Protein AF-A0A7K3LZB4-F1 (afdb_monomer)

InterPro domains:
  IPR057446 PH domain-like, bacteria [PF25362] (34-153)

Foldseek 3Di:
DVVVVVVVVVVCVVVVVVVVVVVVVVVLVPPCPQFDAADLDFPDFAWLDDFFKWKWQAKAFPPDQQSGRPPQCRLPIAIWTWTFGLQFIWIPGPPGGIHTAGLVFWDAWDFAQGHNHDGDPDGFKIWTWGDGPNTTMTTIIGTPDSVVCVVVRVRRVVSNVVVVVD

Organism: NCBI:txid2650750

Radius of gyration: 20.33 Å; Cα contacts (8 Å, |Δi|>4): 327; chains: 1; bounding box: 60×35×60 Å

Mean predicted aligned error: 6.23 Å

Nearest PDB structures (foldseek):
  8ym2-assembly1_A  TM=6.901E-01  e=2.838E-04  Mus musculus
  7ovp-assembly1_B  TM=6.391E-01  e=3.848E-02  Pyrococcus horikoshii OT3
  4z2n-assembly1_A  TM=4.649E-01  e=9.388E-03  Homo sapiens
  5umu-assembly1_A  TM=4.232E-01  e=9.388E-03  Homo sapiens
  8fo7-assembly1_C  TM=3.343E-01  e=5.713E-02  Homo sapiens

Structure (mmCIF, N/CA/C/O backbone):
data_AF-A0A7K3LZB4-F1
#
_entry.id   AF-A0A7K3LZB4-F1
#
loop_
_atom_site.group_PDB
_atom_site.id
_atom_site.type_symbol
_atom_site.label_atom_id
_atom_site.label_alt_id
_atom_site.label_comp_id
_atom_site.label_asym_id
_atom_site.label_entity_id
_atom_site.label_seq_id
_atom_site.pdbx_PDB_ins_code
_atom_site.Cartn_x
_atom_site.Cartn_y
_atom_site.Cartn_z
_atom_site.occupancy
_atom_site.B_iso_or_equiv
_atom_site.auth_seq_id
_atom_site.auth_comp_id
_atom_site.auth_asym_id
_atom_site.auth_atom_id
_atom_site.pdbx_PDB_model_num
ATOM 1 N N . MET A 1 1 ? 39.617 -1.507 -40.526 1.00 71.69 1 MET A N 1
ATOM 2 C CA . MET A 1 1 ? 38.557 -2.546 -40.477 1.00 71.69 1 MET A CA 1
ATOM 3 C C . MET A 1 1 ? 38.237 -3.006 -39.055 1.00 71.69 1 MET A C 1
ATOM 5 O O . MET A 1 1 ? 37.082 -2.905 -38.675 1.00 71.69 1 MET A O 1
ATOM 9 N N . ARG A 1 2 ? 39.216 -3.436 -38.238 1.00 87.56 2 ARG A N 1
ATOM 10 C CA . ARG A 1 2 ? 38.975 -3.922 -36.855 1.00 87.56 2 ARG A CA 1
ATOM 11 C C . ARG A 1 2 ? 38.271 -2.903 -35.943 1.00 87.56 2 ARG A C 1
ATOM 13 O O . ARG A 1 2 ? 37.339 -3.263 -35.237 1.00 87.56 2 ARG A O 1
ATOM 20 N N . THR A 1 3 ? 38.675 -1.635 -36.001 1.00 90.75 3 THR A N 1
ATOM 21 C CA . THR A 1 3 ? 38.080 -0.541 -35.212 1.00 90.75 3 THR A CA 1
ATOM 22 C C . THR A 1 3 ? 36.647 -0.223 -35.631 1.00 90.75 3 THR A C 1
ATOM 24 O O . THR A 1 3 ? 35.783 -0.092 -34.777 1.00 90.75 3 THR A O 1
ATOM 27 N N . VAL A 1 4 ? 36.369 -0.175 -36.937 1.00 93.75 4 VAL A N 1
ATOM 28 C CA . VAL A 1 4 ? 35.011 0.037 -37.475 1.00 93.75 4 VAL A CA 1
ATOM 29 C C . VAL A 1 4 ? 34.069 -1.083 -37.028 1.00 93.75 4 VAL A C 1
ATOM 31 O O . VAL A 1 4 ? 32.963 -0.811 -36.576 1.00 93.75 4 VAL A O 1
ATOM 34 N N . LEU A 1 5 ? 34.530 -2.336 -37.080 1.00 94.25 5 LEU A N 1
ATOM 35 C CA . LEU A 1 5 ? 33.758 -3.494 -36.623 1.00 94.25 5 LEU A CA 1
ATOM 36 C C . LEU A 1 5 ? 33.485 -3.435 -35.110 1.00 94.25 5 LEU A C 1
ATOM 38 O O . LEU A 1 5 ? 32.359 -3.667 -34.683 1.00 94.25 5 LEU A O 1
ATOM 42 N N . ALA A 1 6 ? 34.486 -3.053 -34.310 1.00 94.25 6 ALA A N 1
ATOM 43 C CA . ALA A 1 6 ? 34.326 -2.873 -32.867 1.00 94.25 6 ALA A CA 1
ATOM 44 C C . ALA A 1 6 ? 33.331 -1.749 -32.521 1.00 94.25 6 ALA A C 1
ATOM 46 O O . ALA A 1 6 ? 32.482 -1.929 -31.651 1.00 94.25 6 ALA A O 1
ATOM 47 N N . VAL A 1 7 ? 33.388 -0.618 -33.234 1.00 96.19 7 VAL A N 1
ATOM 48 C CA . VAL A 1 7 ? 32.450 0.504 -33.057 1.00 96.19 7 VAL A CA 1
ATOM 49 C C . VAL A 1 7 ? 31.023 0.094 -33.423 1.00 96.19 7 VAL A C 1
ATOM 51 O O . VAL A 1 7 ? 30.096 0.415 -32.684 1.00 96.19 7 VAL A O 1
ATOM 54 N N . LEU A 1 8 ? 30.832 -0.657 -34.512 1.00 96.88 8 LEU A N 1
ATOM 55 C CA . LEU A 1 8 ? 29.510 -1.147 -34.918 1.00 96.88 8 LEU A CA 1
ATOM 56 C C . LEU A 1 8 ? 28.913 -2.123 -33.898 1.00 96.88 8 LEU A C 1
ATOM 58 O O . LEU A 1 8 ? 27.737 -2.006 -33.561 1.00 96.88 8 LEU A O 1
ATOM 62 N N . ILE A 1 9 ? 29.719 -3.048 -33.368 1.00 96.62 9 ILE A N 1
ATOM 63 C CA . ILE A 1 9 ? 29.277 -3.975 -32.317 1.00 96.62 9 ILE A CA 1
ATOM 64 C C . ILE A 1 9 ? 28.886 -3.198 -31.056 1.00 96.62 9 ILE A C 1
ATOM 66 O O . ILE A 1 9 ? 27.819 -3.444 -30.495 1.00 96.62 9 ILE A O 1
ATOM 70 N N . LEU A 1 10 ? 29.702 -2.229 -30.629 1.00 97.06 10 LEU A N 1
ATOM 71 C CA . LEU A 1 10 ? 29.397 -1.406 -29.460 1.00 97.06 10 LEU A CA 1
ATOM 72 C C . LEU A 1 10 ? 28.099 -0.611 -29.652 1.00 97.06 10 LEU A C 1
ATOM 74 O O . LEU A 1 10 ? 27.245 -0.611 -28.767 1.00 97.06 10 LEU A O 1
ATOM 78 N N . ALA A 1 11 ? 27.918 0.018 -30.815 1.00 96.94 11 ALA A N 1
ATOM 79 C CA . ALA A 1 11 ? 26.698 0.750 -31.139 1.00 96.94 11 ALA A CA 1
ATOM 80 C C . ALA A 1 11 ? 25.463 -0.165 -31.098 1.00 96.94 11 ALA A C 1
ATOM 82 O O . ALA A 1 11 ? 24.445 0.206 -30.514 1.00 96.94 11 ALA A O 1
ATOM 83 N N . LEU A 1 12 ? 25.564 -1.383 -31.640 1.00 97.62 12 LEU A N 1
ATOM 84 C CA . LEU A 1 12 ? 24.482 -2.367 -31.603 1.00 97.62 12 LEU A CA 1
ATOM 85 C C . LEU A 1 12 ? 24.125 -2.774 -30.165 1.00 97.62 12 LEU A C 1
ATOM 87 O O . LEU A 1 12 ? 22.946 -2.838 -29.825 1.00 97.62 12 LEU A O 1
ATOM 91 N N . VAL A 1 13 ? 25.122 -3.002 -29.304 1.00 97.50 13 VAL A N 1
ATOM 92 C CA . VAL A 1 13 ? 24.909 -3.335 -27.883 1.00 97.50 13 VAL A CA 1
ATOM 93 C C . VAL A 1 13 ? 24.250 -2.174 -27.131 1.00 97.50 13 VAL A C 1
ATOM 95 O O . VAL A 1 13 ? 23.324 -2.388 -26.345 1.00 97.50 13 VAL A O 1
ATOM 98 N N . LEU A 1 14 ? 24.672 -0.934 -27.389 1.00 97.62 14 LEU A N 1
ATOM 99 C CA . LEU A 1 14 ? 24.083 0.252 -26.763 1.00 97.62 14 LEU A CA 1
ATOM 100 C C . LEU A 1 14 ? 22.629 0.460 -27.201 1.00 97.62 14 LEU A C 1
ATOM 102 O O . LEU A 1 14 ? 21.752 0.630 -26.358 1.00 97.62 14 LEU A O 1
ATOM 106 N N . VAL A 1 15 ? 22.344 0.368 -28.501 1.00 97.19 15 VAL A N 1
ATOM 107 C CA . VAL A 1 15 ? 20.973 0.490 -29.020 1.00 97.19 15 VAL A CA 1
ATOM 108 C C . VAL A 1 15 ? 20.102 -0.666 -28.527 1.00 97.19 15 VAL A C 1
ATOM 110 O O . VAL A 1 15 ? 18.983 -0.442 -28.072 1.00 97.19 15 VAL A O 1
ATOM 113 N N . GLY A 1 16 ? 20.617 -1.896 -28.548 1.00 96.56 16 GLY A N 1
ATOM 114 C CA . GLY A 1 16 ? 19.916 -3.070 -28.034 1.00 96.56 16 GLY A CA 1
ATOM 115 C C . GLY A 1 16 ? 19.557 -2.925 -26.555 1.00 96.56 16 GLY A C 1
ATOM 116 O O . GLY A 1 16 ? 18.396 -3.095 -26.180 1.00 96.56 16 GLY A O 1
ATOM 117 N N . SER A 1 17 ? 20.519 -2.540 -25.713 1.00 94.81 17 SER A N 1
ATOM 118 C CA . SER A 1 17 ? 20.275 -2.330 -24.279 1.00 94.81 17 SER A CA 1
ATOM 119 C C . SER A 1 17 ? 19.279 -1.194 -24.020 1.00 94.81 17 SER A C 1
ATOM 121 O O . SER A 1 17 ? 18.362 -1.364 -23.211 1.00 94.81 17 SER A O 1
ATOM 123 N N . TYR A 1 18 ? 19.364 -0.091 -24.771 1.00 95.50 18 TYR A N 1
ATOM 124 C CA . TYR A 1 18 ? 18.390 0.999 -24.717 1.00 95.50 18 TYR A CA 1
ATOM 125 C C . TYR A 1 18 ? 16.968 0.536 -25.072 1.00 95.50 18 TYR A C 1
ATOM 127 O O . TYR A 1 18 ? 16.020 0.840 -24.347 1.00 95.50 18 TYR A O 1
ATOM 135 N N . LEU A 1 19 ? 16.797 -0.252 -26.139 1.00 94.31 19 LEU A N 1
ATOM 136 C CA . LEU A 1 19 ? 15.486 -0.779 -26.538 1.00 94.31 19 LEU A CA 1
ATOM 137 C C . LEU A 1 19 ? 14.900 -1.732 -25.486 1.00 94.31 19 LEU A C 1
ATOM 139 O O . LEU A 1 19 ? 13.699 -1.671 -25.206 1.00 94.31 19 LEU A O 1
ATOM 143 N N . LEU A 1 20 ? 15.729 -2.578 -24.863 1.00 93.12 20 LEU A N 1
ATOM 144 C CA . LEU A 1 20 ? 15.294 -3.436 -23.757 1.00 93.12 20 LEU A CA 1
ATOM 145 C C . LEU A 1 20 ? 14.844 -2.606 -22.546 1.00 93.12 20 LEU A C 1
ATOM 147 O O . LEU A 1 20 ? 13.782 -2.886 -21.980 1.00 93.12 20 LEU A O 1
ATOM 151 N N . MET A 1 21 ? 15.599 -1.565 -22.178 1.00 91.50 21 MET A N 1
ATOM 152 C CA . MET A 1 21 ? 15.213 -0.636 -21.111 1.00 91.50 21 MET A CA 1
ATOM 153 C C . MET A 1 21 ? 13.892 0.064 -21.429 1.00 91.50 21 MET A C 1
ATOM 155 O O . MET A 1 21 ? 12.972 0.036 -20.611 1.00 91.50 21 MET A O 1
ATOM 159 N N . TRP A 1 22 ? 13.761 0.620 -22.634 1.00 87.94 22 TRP A N 1
ATOM 160 C CA . TRP A 1 22 ? 12.559 1.316 -23.086 1.00 87.94 22 TRP A CA 1
ATOM 161 C C . TRP A 1 22 ? 11.324 0.413 -23.064 1.00 87.94 22 TRP A C 1
ATOM 163 O O . TRP A 1 22 ? 10.264 0.806 -22.568 1.00 87.94 22 TRP A O 1
ATOM 173 N N . ARG A 1 23 ? 11.461 -0.835 -23.524 1.00 88.81 23 ARG A N 1
ATOM 174 C CA . ARG A 1 23 ? 10.390 -1.834 -23.456 1.00 88.81 23 ARG A CA 1
ATOM 175 C C . ARG A 1 23 ? 10.029 -2.175 -22.012 1.00 88.81 23 ARG A C 1
ATOM 177 O O . ARG A 1 23 ? 8.845 -2.305 -21.701 1.00 88.81 23 ARG A O 1
ATOM 184 N N . GLY A 1 24 ? 11.021 -2.288 -21.129 1.00 82.06 24 GLY A N 1
ATOM 185 C CA . GLY A 1 24 ? 10.805 -2.455 -19.692 1.00 82.06 24 GLY A CA 1
ATOM 186 C C . GLY A 1 24 ? 10.017 -1.291 -19.087 1.00 82.06 24 GLY A C 1
ATOM 187 O O . GLY A 1 24 ? 9.053 -1.511 -18.359 1.00 82.06 24 GLY A O 1
ATOM 188 N N . TRP A 1 25 ? 10.367 -0.055 -19.442 1.00 80.25 25 TRP A N 1
ATOM 189 C CA . TRP A 1 25 ? 9.694 1.151 -18.956 1.00 80.25 25 TRP A CA 1
ATOM 190 C C . TRP A 1 25 ? 8.258 1.262 -19.465 1.00 80.25 25 TRP A C 1
ATOM 192 O O . TRP A 1 25 ? 7.357 1.495 -18.662 1.00 80.25 25 TRP A O 1
ATOM 202 N N . ARG A 1 26 ? 8.015 1.014 -20.761 1.00 77.25 26 ARG A N 1
ATOM 203 C CA . ARG A 1 26 ? 6.652 0.994 -21.325 1.00 77.25 26 ARG A CA 1
ATOM 204 C C . ARG A 1 26 ? 5.766 -0.039 -20.642 1.00 77.25 26 ARG A C 1
ATOM 206 O O . ARG A 1 26 ? 4.629 0.274 -20.314 1.00 77.25 26 ARG A O 1
ATOM 213 N N . ARG A 1 27 ? 6.292 -1.245 -20.403 1.00 78.00 27 ARG A N 1
ATOM 214 C CA . ARG A 1 27 ? 5.561 -2.312 -19.708 1.00 78.00 27 ARG A CA 1
ATOM 215 C C . ARG A 1 27 ? 5.197 -1.917 -18.284 1.00 78.00 27 ARG A C 1
ATOM 217 O O . ARG A 1 27 ? 4.071 -2.164 -17.884 1.00 78.00 27 ARG A O 1
ATOM 224 N N . ARG A 1 28 ? 6.107 -1.283 -17.534 1.00 71.94 28 ARG A N 1
ATOM 225 C CA . ARG A 1 28 ? 5.803 -0.766 -16.186 1.00 71.94 28 ARG A CA 1
ATOM 226 C C . ARG A 1 28 ? 4.738 0.328 -16.220 1.00 71.94 28 ARG A C 1
ATOM 228 O O . ARG A 1 28 ? 3.788 0.273 -15.453 1.00 71.94 28 ARG A O 1
ATOM 235 N N . ALA A 1 29 ? 4.835 1.255 -17.172 1.00 67.06 29 ALA A N 1
ATOM 236 C CA . ALA A 1 29 ? 3.873 2.345 -17.336 1.00 67.06 29 ALA A CA 1
ATOM 237 C C . ALA A 1 29 ? 2.448 1.885 -17.715 1.00 67.06 29 ALA A C 1
ATOM 239 O O . ALA A 1 29 ? 1.507 2.674 -17.622 1.00 67.06 29 ALA A O 1
ATOM 240 N N . SER A 1 30 ? 2.268 0.640 -18.167 1.00 69.50 30 SER A N 1
ATOM 241 C CA . SER A 1 30 ? 0.949 0.061 -18.442 1.00 69.50 30 SER A CA 1
ATOM 242 C C . SER A 1 30 ? 0.395 -0.810 -17.312 1.00 69.50 30 SER A C 1
ATOM 244 O O . SER A 1 30 ? -0.773 -1.169 -17.382 1.00 69.50 30 SER A O 1
ATOM 246 N N . ARG A 1 31 ? 1.178 -1.145 -16.273 1.00 74.88 31 ARG A N 1
ATOM 247 C CA . ARG A 1 31 ? 0.798 -2.166 -15.272 1.00 74.88 31 ARG A CA 1
ATOM 248 C C . ARG A 1 31 ? -0.468 -1.855 -14.485 1.00 74.88 31 ARG A C 1
ATOM 250 O O . ARG A 1 31 ? -1.177 -2.788 -14.146 1.00 74.88 31 ARG A O 1
ATOM 257 N N . HIS A 1 32 ? -0.760 -0.583 -14.226 1.00 76.50 32 HIS A N 1
ATOM 258 C CA . HIS A 1 32 ? -1.886 -0.176 -13.374 1.00 76.50 32 HIS A CA 1
ATOM 259 C C . HIS A 1 32 ? -2.911 0.699 -14.099 1.00 76.50 32 HIS A C 1
ATOM 261 O O . HIS A 1 32 ? -3.684 1.391 -13.443 1.00 76.50 32 HIS A O 1
ATOM 267 N N . ARG A 1 33 ? -2.892 0.730 -15.439 1.00 75.44 33 ARG A N 1
ATOM 268 C CA . ARG A 1 33 ? -3.809 1.587 -16.211 1.00 75.44 33 ARG A CA 1
ATOM 269 C C . ARG A 1 33 ? -5.268 1.192 -16.025 1.00 75.44 33 ARG A C 1
ATOM 271 O O . ARG A 1 33 ? -6.112 2.073 -15.944 1.00 75.44 33 ARG A O 1
ATOM 278 N N . ASP A 1 34 ? -5.511 -0.106 -15.892 1.00 84.38 34 ASP A N 1
ATOM 279 C CA . ASP A 1 34 ? -6.853 -0.678 -15.794 1.00 84.38 34 ASP A CA 1
ATOM 280 C C . ASP A 1 34 ? -7.235 -1.003 -14.342 1.00 84.38 34 ASP A C 1
ATOM 282 O O . ASP A 1 34 ? -8.216 -1.701 -14.097 1.00 84.38 34 ASP A O 1
ATOM 286 N N . LEU A 1 35 ? -6.460 -0.518 -13.360 1.00 89.38 35 LEU A N 1
ATOM 287 C CA . LEU A 1 35 ? -6.801 -0.698 -11.952 1.00 89.38 35 LEU A CA 1
ATOM 288 C C . LEU A 1 35 ? -8.091 0.091 -11.666 1.00 89.38 35 LEU A C 1
ATOM 290 O O . LEU A 1 35 ? -8.084 1.314 -11.837 1.00 89.38 35 LEU A O 1
ATOM 294 N N . PRO A 1 36 ? -9.188 -0.552 -11.230 1.00 91.44 36 PRO A N 1
ATOM 295 C CA . PRO A 1 36 ? -10.411 0.155 -10.883 1.00 91.44 36 PRO A CA 1
ATOM 296 C C . PRO A 1 36 ? -10.195 1.026 -9.647 1.00 91.44 36 PRO A C 1
ATOM 298 O O . PRO A 1 36 ? -9.276 0.802 -8.854 1.00 91.44 36 PRO A O 1
ATOM 301 N N . GLU A 1 37 ? -11.053 2.024 -9.464 1.00 91.75 37 GLU A N 1
ATOM 302 C CA . GLU A 1 37 ? -10.999 2.858 -8.268 1.00 91.75 37 GLU A CA 1
ATOM 303 C C . GLU A 1 37 ? -11.238 1.994 -7.014 1.00 91.75 37 GLU A C 1
ATOM 305 O O . GLU A 1 37 ? -12.161 1.173 -7.004 1.00 91.75 37 GLU A O 1
ATOM 310 N N . PRO A 1 38 ? -10.380 2.085 -5.983 1.00 92.25 38 PRO A N 1
ATOM 311 C CA . PRO A 1 38 ? -10.577 1.335 -4.753 1.00 92.25 38 PRO A CA 1
ATOM 312 C C . PRO A 1 38 ? -11.771 1.878 -3.958 1.00 92.25 38 PRO A C 1
ATOM 314 O O . PRO A 1 38 ? -12.055 3.079 -4.018 1.00 92.25 38 PRO A O 1
ATOM 317 N N . PRO A 1 39 ? -12.463 1.022 -3.187 1.00 91.25 39 PRO A N 1
ATOM 318 C CA . PRO A 1 39 ? -13.545 1.478 -2.332 1.00 91.25 39 PRO A CA 1
ATOM 319 C C . PRO A 1 39 ? -13.013 2.471 -1.294 1.00 91.25 39 PRO A C 1
ATOM 321 O O . PRO A 1 39 ? -11.913 2.320 -0.756 1.00 91.25 39 PRO A O 1
ATOM 324 N N . ARG A 1 40 ? -13.807 3.509 -1.034 1.00 92.00 40 ARG A N 1
ATOM 325 C CA . ARG A 1 40 ? -13.479 4.580 -0.079 1.00 92.00 40 ARG A CA 1
ATOM 326 C C . ARG A 1 40 ? -14.141 4.382 1.281 1.00 92.00 40 ARG A C 1
ATOM 328 O O . ARG A 1 40 ? -13.705 4.978 2.258 1.00 92.00 40 ARG A O 1
ATOM 335 N N . GLU A 1 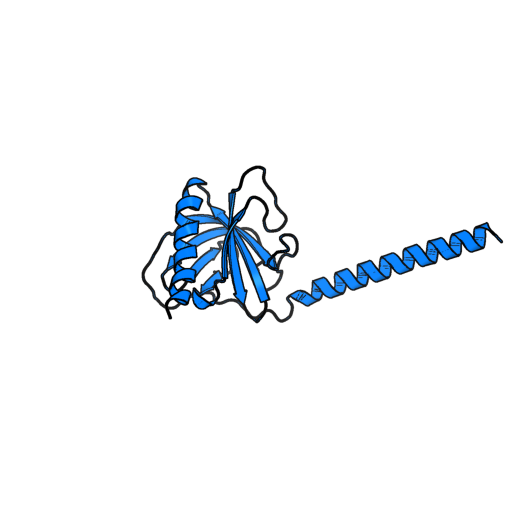41 ? -15.191 3.570 1.309 1.00 90.94 41 GLU A N 1
ATOM 336 C CA . GLU A 1 41 ? -16.004 3.276 2.479 1.00 90.94 41 GLU A CA 1
ATOM 337 C C . GLU A 1 41 ? -16.299 1.776 2.521 1.00 90.94 41 GLU A C 1
ATOM 339 O O . GLU A 1 41 ? -16.302 1.089 1.493 1.00 90.94 41 GLU A O 1
ATOM 344 N N . LEU A 1 42 ? -16.542 1.279 3.729 1.00 91.81 42 LEU A N 1
ATOM 345 C CA . LEU A 1 42 ? -17.002 -0.079 3.988 1.00 91.81 42 LEU A CA 1
ATOM 346 C C . LEU A 1 42 ? -18.431 -0.028 4.534 1.00 91.81 42 LEU A C 1
ATOM 348 O O . LEU A 1 42 ? -18.835 1.004 5.076 1.00 91.81 42 LEU A O 1
ATOM 352 N N . PRO A 1 43 ? -19.191 -1.132 4.434 1.00 89.88 43 PRO A N 1
ATOM 353 C CA . PRO A 1 43 ? -20.443 -1.268 5.162 1.00 89.88 43 PRO A CA 1
ATOM 354 C C . PRO A 1 43 ? -20.247 -0.977 6.661 1.00 89.88 43 PRO A C 1
ATOM 356 O O . PRO A 1 43 ? -19.182 -1.297 7.199 1.00 89.88 43 PRO A O 1
ATOM 359 N N . PRO A 1 44 ? -21.255 -0.409 7.347 1.00 88.25 44 PRO A N 1
ATOM 360 C CA . PRO A 1 44 ? -21.202 -0.223 8.792 1.00 88.25 44 PRO A CA 1
ATOM 361 C C . PRO A 1 44 ? -20.913 -1.550 9.500 1.00 88.25 44 PRO A C 1
ATOM 363 O O . PRO A 1 44 ? -21.573 -2.552 9.232 1.00 88.25 44 PRO A O 1
ATOM 366 N N . ALA A 1 45 ? -19.928 -1.546 10.394 1.00 89.75 45 ALA A N 1
ATOM 367 C CA . ALA A 1 45 ? -19.491 -2.716 11.144 1.00 89.75 45 ALA A CA 1
ATOM 368 C C . ALA A 1 45 ? -18.909 -2.294 12.495 1.00 89.75 45 ALA A C 1
ATOM 370 O O . ALA A 1 45 ? -18.527 -1.132 12.677 1.00 89.75 45 ALA A O 1
ATOM 371 N N . GLU A 1 46 ? -18.827 -3.234 13.437 1.00 87.56 46 GLU A N 1
ATOM 372 C CA . GLU A 1 46 ? -18.229 -2.960 14.740 1.00 87.56 46 GLU A CA 1
ATOM 373 C C . GLU A 1 46 ? -16.735 -2.636 14.611 1.00 87.56 46 GLU A C 1
ATOM 375 O O . GLU A 1 46 ? -16.003 -3.186 13.778 1.00 87.56 46 GLU A O 1
ATOM 380 N N . SER A 1 47 ? -16.286 -1.690 15.438 1.00 89.38 47 SER A N 1
ATOM 381 C CA . SER A 1 47 ? -14.881 -1.299 15.500 1.00 89.38 47 SER A CA 1
ATOM 382 C C . SER A 1 47 ? -14.086 -2.368 16.238 1.00 89.38 47 SER A C 1
ATOM 384 O O . SER A 1 47 ? -14.348 -2.652 17.404 1.00 89.38 47 SER A O 1
ATOM 386 N N . VAL A 1 48 ? -13.083 -2.923 15.565 1.00 91.50 48 VAL A N 1
ATOM 387 C CA . VAL A 1 48 ? -12.163 -3.914 16.130 1.00 91.50 48 VAL A CA 1
ATOM 388 C C . VAL A 1 48 ? -10.988 -3.205 16.800 1.00 91.50 48 VAL A C 1
ATOM 390 O O . VAL A 1 48 ? -10.592 -3.559 17.910 1.00 91.50 48 VAL A O 1
ATOM 393 N N . PHE A 1 49 ? -10.399 -2.205 16.131 1.00 94.81 49 PHE A N 1
ATOM 394 C CA . PHE A 1 49 ? -9.246 -1.473 16.656 1.00 94.81 49 PHE A CA 1
ATOM 395 C C . PHE A 1 49 ? -9.005 -0.132 15.946 1.00 94.81 49 PHE A C 1
ATOM 397 O O . PHE A 1 49 ? -9.179 -0.013 14.735 1.00 94.81 49 PHE A O 1
ATOM 404 N N . GLY A 1 50 ? -8.499 0.861 16.680 1.00 91.94 50 GLY A N 1
ATOM 405 C CA . GLY A 1 50 ? -8.182 2.198 16.163 1.00 91.94 50 GLY A CA 1
ATOM 406 C C . GLY A 1 50 ? -9.228 3.260 16.536 1.00 91.94 50 GLY A C 1
ATOM 407 O O . GLY A 1 50 ? -10.104 2.986 17.356 1.00 91.94 50 GLY A O 1
ATOM 408 N N . PRO A 1 51 ? -9.128 4.482 15.982 1.00 94.69 51 PRO A N 1
ATOM 409 C CA . PRO A 1 51 ? -8.164 4.915 14.966 1.00 94.69 51 PRO A CA 1
ATOM 410 C C . PRO A 1 51 ? -6.723 5.007 15.494 1.00 94.69 51 PRO A C 1
ATOM 412 O O . PRO A 1 51 ? -6.483 5.456 16.613 1.00 94.69 51 PRO A O 1
ATOM 415 N N . VAL A 1 52 ? -5.745 4.627 14.666 1.00 97.38 52 VAL A N 1
ATOM 416 C CA . VAL A 1 52 ? -4.309 4.808 14.941 1.00 97.38 52 VAL A CA 1
ATOM 417 C C . VAL A 1 52 ? -3.695 5.769 13.936 1.00 97.38 52 VAL A C 1
ATOM 419 O O . VAL A 1 52 ? -3.733 5.523 12.731 1.00 97.38 52 VAL A O 1
ATOM 422 N N . ALA A 1 53 ? -3.085 6.844 14.432 1.00 97.62 53 ALA A N 1
ATOM 423 C CA . ALA A 1 53 ? -2.404 7.831 13.604 1.00 97.62 53 ALA A CA 1
ATOM 424 C C . ALA A 1 53 ? -1.032 7.335 13.114 1.00 97.62 53 ALA A C 1
ATOM 426 O O . ALA A 1 53 ? -0.260 6.699 13.838 1.00 97.62 53 ALA A O 1
ATOM 427 N N . GLY A 1 54 ? -0.695 7.685 11.879 1.00 96.94 54 GLY A N 1
ATOM 428 C CA . GLY A 1 54 ? 0.543 7.286 11.240 1.00 96.94 54 GLY A CA 1
ATOM 429 C C . GLY A 1 54 ? 0.813 8.005 9.924 1.00 96.94 54 GLY A C 1
ATOM 430 O O . GLY A 1 54 ? 0.259 9.048 9.584 1.00 96.94 54 GLY A O 1
ATOM 431 N N . THR A 1 55 ? 1.721 7.419 9.155 1.00 97.62 55 THR A N 1
ATOM 432 C CA . THR A 1 55 ? 2.047 7.848 7.802 1.00 97.62 55 THR A CA 1
ATOM 433 C C . THR A 1 55 ? 1.728 6.739 6.818 1.00 97.62 55 THR A C 1
ATOM 435 O O . THR A 1 55 ? 2.300 5.651 6.889 1.00 97.62 55 THR A O 1
ATOM 438 N N . TYR A 1 56 ? 0.885 7.048 5.844 1.00 97.25 56 TYR A N 1
ATOM 439 C CA . TYR A 1 56 ? 0.695 6.229 4.663 1.00 97.25 56 TYR A CA 1
ATOM 440 C C . TYR A 1 56 ? 1.920 6.358 3.750 1.00 97.25 56 TYR A C 1
ATOM 442 O O . TYR A 1 56 ? 2.309 7.463 3.365 1.00 97.25 56 TYR A O 1
ATOM 450 N N . LEU A 1 57 ? 2.572 5.239 3.431 1.00 96.62 57 LEU A N 1
ATOM 451 C CA . LEU A 1 57 ? 3.811 5.217 2.643 1.00 96.62 57 LEU A CA 1
ATOM 452 C C . LEU A 1 57 ? 3.543 5.153 1.134 1.00 96.62 57 LEU A C 1
ATOM 454 O O . LEU A 1 57 ? 4.330 5.699 0.344 1.00 96.62 57 LEU A O 1
ATOM 458 N N . GLY A 1 58 ? 2.446 4.497 0.764 1.00 95.81 58 GLY A N 1
ATOM 459 C CA . GLY A 1 58 ? 2.062 4.165 -0.601 1.00 95.81 58 GLY A CA 1
ATOM 460 C C . GLY A 1 58 ? 1.600 2.712 -0.720 1.00 95.81 58 GLY A C 1
ATOM 461 O O . GLY A 1 58 ? 1.935 1.879 0.124 1.00 95.81 58 GLY A O 1
ATOM 462 N N . THR A 1 59 ? 0.882 2.422 -1.798 1.00 96.31 59 THR A N 1
ATOM 463 C CA . THR A 1 59 ? 0.608 1.061 -2.265 1.00 96.31 59 THR A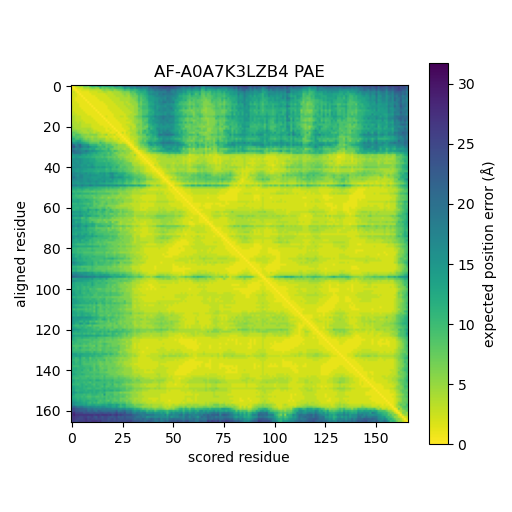 CA 1
ATOM 464 C C . THR A 1 59 ? 1.590 0.689 -3.369 1.00 96.31 59 THR A C 1
ATOM 466 O O . THR A 1 59 ? 1.913 1.511 -4.236 1.00 96.31 59 THR A O 1
ATOM 469 N N . THR A 1 60 ? 2.054 -0.553 -3.347 1.00 95.56 60 THR A N 1
ATOM 470 C CA . THR A 1 60 ? 2.897 -1.149 -4.387 1.00 95.56 60 THR A CA 1
ATOM 471 C C . THR A 1 60 ? 2.273 -2.428 -4.927 1.00 95.56 60 THR A C 1
ATOM 473 O O . THR A 1 60 ? 1.358 -2.980 -4.317 1.00 95.56 60 THR A O 1
ATOM 476 N N . THR A 1 61 ? 2.777 -2.924 -6.054 1.00 93.94 61 THR A N 1
ATOM 477 C CA . THR A 1 61 ? 2.539 -4.318 -6.453 1.00 93.94 61 THR A CA 1
ATOM 478 C C . THR A 1 61 ? 3.046 -5.246 -5.346 1.00 93.94 61 THR A C 1
ATOM 480 O O . THR A 1 61 ? 4.114 -5.000 -4.771 1.00 93.94 61 THR A O 1
ATOM 483 N N . SER A 1 62 ? 2.291 -6.295 -5.013 1.00 93.81 62 SER A N 1
ATOM 484 C CA . SER A 1 62 ? 2.721 -7.226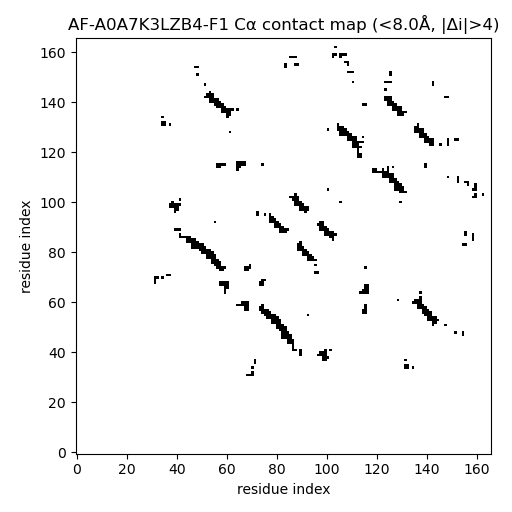 -3.971 1.00 93.81 62 SER A CA 1
ATOM 485 C C . SER A 1 62 ? 4.038 -7.910 -4.344 1.00 93.81 62 SER A C 1
ATOM 487 O O . SER A 1 62 ? 4.270 -8.269 -5.499 1.00 93.81 62 SER A O 1
ATOM 489 N N . GLY A 1 63 ? 4.947 -8.016 -3.374 1.00 89.94 63 GLY A N 1
ATOM 490 C CA . GLY A 1 63 ? 6.290 -8.573 -3.570 1.00 89.94 63 GLY A CA 1
ATOM 491 C C . GLY A 1 63 ? 7.297 -7.653 -4.279 1.00 89.94 63 GLY A C 1
ATOM 492 O O . GLY A 1 63 ? 8.498 -7.910 -4.198 1.00 89.94 63 GLY A O 1
ATOM 493 N N . ASP A 1 64 ? 6.860 -6.551 -4.897 1.00 91.56 64 ASP A N 1
ATOM 494 C CA . ASP A 1 64 ? 7.733 -5.540 -5.510 1.00 91.56 64 ASP A CA 1
ATOM 495 C C . ASP A 1 64 ? 7.538 -4.177 -4.830 1.00 91.56 64 ASP A C 1
ATOM 497 O O . ASP A 1 64 ? 6.827 -3.292 -5.303 1.00 91.56 64 ASP A O 1
ATOM 501 N N . TRP A 1 65 ? 8.210 -3.990 -3.691 1.00 90.19 65 TRP A N 1
ATOM 502 C CA . TRP A 1 65 ? 8.131 -2.768 -2.880 1.00 90.19 65 TRP A CA 1
ATOM 503 C C . TRP A 1 65 ? 8.672 -1.504 -3.579 1.00 90.19 65 TRP A C 1
ATOM 505 O O . TRP A 1 65 ? 8.570 -0.413 -3.011 1.00 90.19 65 TRP A O 1
ATOM 515 N N . LEU A 1 66 ? 9.261 -1.619 -4.776 1.00 89.56 66 LEU A N 1
ATOM 516 C CA . LEU A 1 66 ? 9.699 -0.487 -5.600 1.00 89.56 66 LEU A CA 1
ATOM 517 C C . LEU A 1 66 ? 8.638 -0.078 -6.635 1.00 89.56 66 LEU A C 1
ATOM 519 O O . LEU A 1 66 ? 8.623 1.082 -7.056 1.00 89.56 66 LEU A O 1
ATOM 523 N N . ASP A 1 67 ? 7.740 -0.990 -7.019 1.00 90.56 67 ASP A N 1
ATOM 524 C CA . ASP A 1 67 ? 6.699 -0.770 -8.029 1.00 90.56 67 ASP A CA 1
ATOM 525 C C . ASP A 1 67 ? 5.491 -0.048 -7.418 1.00 90.56 67 ASP A C 1
ATOM 527 O O . ASP A 1 67 ? 4.478 -0.650 -7.058 1.00 90.56 67 ASP A O 1
ATOM 531 N N . ARG A 1 68 ? 5.623 1.272 -7.236 1.00 91.56 68 ARG A N 1
ATOM 532 C CA . ARG A 1 68 ? 4.547 2.131 -6.718 1.00 91.56 68 ARG A CA 1
ATOM 533 C C . ARG A 1 68 ? 3.362 2.173 -7.681 1.00 91.56 68 ARG A C 1
ATOM 535 O O . ARG A 1 68 ? 3.506 2.534 -8.849 1.00 91.56 68 ARG A O 1
ATOM 542 N N . VAL A 1 69 ? 2.169 1.943 -7.141 1.00 91.50 69 VAL A N 1
ATOM 543 C CA . VAL A 1 69 ? 0.913 2.095 -7.878 1.00 91.50 69 VAL A CA 1
ATOM 544 C C . VAL A 1 69 ? 0.603 3.580 -8.029 1.00 91.50 69 VAL A C 1
ATOM 546 O O . VAL A 1 69 ? 0.316 4.264 -7.053 1.00 91.50 69 VAL A O 1
ATOM 549 N N . VAL A 1 70 ? 0.664 4.109 -9.249 1.00 86.56 70 VAL A N 1
ATOM 550 C CA . VAL A 1 70 ? 0.426 5.545 -9.507 1.00 86.56 70 VAL A CA 1
ATOM 551 C C . VAL A 1 70 ? -1.069 5.875 -9.657 1.00 86.56 70 VAL A C 1
ATOM 553 O O . VAL A 1 70 ? -1.464 7.027 -9.492 1.00 86.56 70 VAL A O 1
ATOM 556 N N . ALA A 1 71 ? -1.912 4.876 -9.925 1.00 89.06 71 ALA A N 1
ATOM 557 C CA . ALA A 1 71 ? -3.355 5.053 -10.084 1.00 89.06 71 ALA A CA 1
ATOM 558 C C . ALA A 1 71 ? -4.043 5.482 -8.772 1.00 89.06 71 ALA A C 1
ATOM 560 O O . ALA A 1 71 ? -3.620 5.091 -7.682 1.00 89.06 71 ALA A O 1
ATOM 561 N N . HIS A 1 72 ? -5.110 6.282 -8.887 1.00 90.81 72 HIS A N 1
ATOM 562 C CA . HIS A 1 72 ? -6.025 6.657 -7.789 1.00 90.81 72 HIS A CA 1
ATOM 563 C C . HIS A 1 72 ? -5.351 7.251 -6.540 1.00 90.81 72 HIS A C 1
ATOM 565 O O . HIS A 1 72 ? -5.816 7.077 -5.413 1.00 90.81 72 HIS A O 1
ATOM 571 N N . GLY A 1 73 ? -4.194 7.897 -6.717 1.00 89.62 73 GLY A N 1
ATOM 572 C CA . GLY A 1 73 ? -3.426 8.471 -5.608 1.00 89.62 73 GLY A CA 1
ATOM 573 C C . GLY A 1 73 ? -2.834 7.427 -4.652 1.00 89.62 73 GLY A C 1
ATOM 574 O O . GLY A 1 73 ? -2.310 7.784 -3.597 1.00 89.62 73 GLY A O 1
ATOM 575 N N . LEU A 1 74 ? -2.880 6.132 -4.984 1.00 93.31 74 LEU A N 1
ATOM 576 C CA . LEU A 1 74 ? -2.412 5.048 -4.115 1.00 93.31 74 LEU A CA 1
ATOM 577 C C . LEU A 1 74 ? -0.908 5.125 -3.829 1.00 93.31 74 LEU A C 1
ATOM 579 O O . LEU A 1 74 ? -0.450 4.719 -2.764 1.00 93.31 74 LEU A O 1
ATOM 583 N N . GLY A 1 75 ? -0.129 5.713 -4.729 1.00 91.50 75 GLY A N 1
ATOM 584 C CA . GLY A 1 75 ? 1.313 5.867 -4.584 1.00 91.50 75 GLY A CA 1
ATOM 585 C C . GLY A 1 75 ? 1.743 7.102 -3.796 1.00 91.50 75 GLY A C 1
ATOM 586 O O . GLY A 1 75 ? 2.946 7.280 -3.606 1.00 91.50 75 GLY A O 1
ATOM 587 N N . ARG A 1 76 ? 0.829 7.980 -3.361 1.00 92.31 76 ARG A N 1
ATOM 588 C CA . ARG A 1 76 ? 1.190 9.253 -2.717 1.00 92.31 76 ARG A CA 1
ATOM 589 C C . ARG A 1 76 ? 1.306 9.094 -1.209 1.00 92.31 76 ARG A C 1
ATOM 591 O O . ARG A 1 76 ? 0.382 8.651 -0.541 1.00 92.31 76 ARG A O 1
ATOM 598 N N . ARG A 1 77 ? 2.479 9.447 -0.680 1.00 95.38 77 ARG A N 1
ATOM 599 C CA . ARG A 1 77 ? 2.782 9.415 0.754 1.00 95.38 77 ARG A CA 1
ATOM 600 C C . ARG A 1 77 ? 2.087 10.585 1.456 1.00 95.38 77 ARG A C 1
ATOM 602 O O . ARG A 1 77 ? 2.164 11.705 0.961 1.00 95.38 77 ARG A O 1
ATOM 609 N N . GLY A 1 78 ? 1.516 10.349 2.633 1.00 96.00 78 GLY A N 1
ATOM 610 C CA . GLY A 1 78 ? 0.860 11.395 3.420 1.00 96.00 78 GLY A CA 1
ATOM 611 C C . GLY A 1 78 ? 0.567 10.964 4.854 1.00 96.00 78 GLY A C 1
ATOM 612 O O . GLY A 1 78 ? 0.711 9.789 5.195 1.00 96.00 78 GLY A O 1
ATOM 613 N N . ALA A 1 79 ? 0.181 11.921 5.699 1.00 97.44 79 ALA A N 1
ATOM 614 C CA . ALA A 1 79 ? -0.378 11.611 7.013 1.00 97.44 79 ALA A CA 1
ATOM 615 C C . ALA A 1 79 ? -1.677 10.810 6.841 1.00 97.44 79 ALA A C 1
ATOM 617 O O . ALA A 1 79 ? -2.433 11.047 5.893 1.00 97.44 79 ALA A O 1
ATOM 618 N N . ALA A 1 80 ? -1.887 9.828 7.714 1.00 97.31 80 ALA A N 1
ATOM 619 C CA . ALA A 1 80 ? -3.059 8.972 7.661 1.00 97.31 80 ALA A CA 1
ATOM 620 C C . ALA A 1 80 ? -3.414 8.384 9.029 1.00 97.31 80 ALA A C 1
ATOM 622 O O . ALA A 1 80 ? -2.548 8.246 9.892 1.00 97.31 80 ALA A O 1
ATOM 623 N N . SER A 1 81 ? -4.665 7.978 9.198 1.00 97.25 81 SER A N 1
ATOM 624 C CA . SER A 1 81 ? -5.145 7.159 10.313 1.00 97.25 81 SER A CA 1
ATOM 625 C C . SER A 1 81 ? -5.703 5.846 9.782 1.00 97.25 81 SER A C 1
ATOM 627 O O . SER A 1 81 ? -6.320 5.816 8.721 1.00 97.25 81 SER A O 1
ATOM 629 N N . ILE A 1 82 ? -5.468 4.751 10.503 1.00 97.25 82 ILE A N 1
ATOM 630 C CA . ILE A 1 82 ? -6.052 3.443 10.196 1.00 97.25 82 ILE A CA 1
ATOM 631 C C . ILE A 1 82 ? -7.059 3.051 11.273 1.00 97.25 82 ILE A C 1
ATOM 633 O O . ILE A 1 82 ? -6.748 3.100 12.465 1.00 97.25 82 ILE A O 1
ATOM 637 N N . THR A 1 83 ? -8.235 2.622 10.833 1.00 97.00 83 THR A N 1
ATOM 638 C CA . THR A 1 83 ? -9.290 2.043 11.666 1.00 97.00 83 THR A CA 1
ATOM 639 C C . THR A 1 83 ? -9.616 0.660 11.128 1.00 97.00 83 THR A C 1
ATOM 641 O O . THR A 1 83 ? -9.779 0.471 9.924 1.00 97.00 83 THR A O 1
ATOM 644 N N . VAL A 1 84 ? -9.684 -0.319 12.018 1.00 96.50 84 VAL A N 1
ATOM 645 C CA . VAL A 1 84 ? -9.984 -1.714 11.711 1.00 96.50 84 VAL A CA 1
ATOM 646 C C . VAL A 1 84 ? -11.387 -2.007 12.223 1.00 96.50 84 VAL A C 1
ATOM 648 O O . V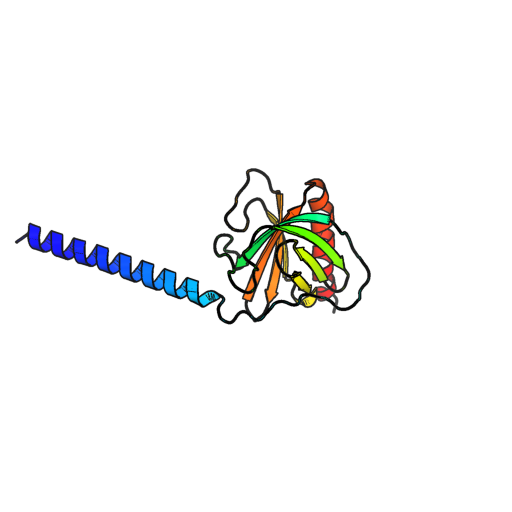AL A 1 84 ? -11.680 -1.789 13.395 1.00 96.50 84 VAL A O 1
ATOM 651 N N . THR A 1 85 ? -12.244 -2.493 11.338 1.00 95.44 85 THR A N 1
ATOM 652 C CA . THR A 1 85 ? -13.629 -2.900 11.607 1.00 95.44 85 THR A CA 1
ATOM 653 C C . THR A 1 85 ? -13.821 -4.332 11.130 1.00 95.44 85 THR A C 1
ATOM 655 O O . THR A 1 85 ? -13.001 -4.824 10.352 1.00 95.44 85 THR A O 1
ATOM 658 N N . GLU A 1 86 ? -14.907 -4.995 11.520 1.00 93.25 86 GLU A N 1
ATOM 659 C CA . GLU A 1 86 ? -15.195 -6.348 11.016 1.00 93.25 86 GLU A CA 1
ATOM 660 C C . GLU A 1 86 ? -15.343 -6.386 9.484 1.00 93.25 86 GLU A C 1
ATOM 662 O O . GLU A 1 86 ? -14.946 -7.355 8.839 1.00 93.25 86 GLU A O 1
ATOM 667 N N . ALA A 1 87 ? -15.823 -5.298 8.870 1.00 93.69 87 ALA A N 1
ATOM 668 C CA . ALA A 1 87 ? -15.941 -5.192 7.417 1.00 93.69 87 ALA A CA 1
ATOM 669 C C . ALA A 1 87 ? -14.586 -5.058 6.694 1.00 93.69 87 ALA A C 1
ATOM 671 O O . ALA A 1 87 ? -14.506 -5.275 5.479 1.00 93.69 87 ALA A O 1
ATOM 672 N N . GLY A 1 88 ? -13.514 -4.679 7.397 1.00 95.25 88 GLY A N 1
ATOM 673 C CA . GLY A 1 88 ? -12.217 -4.388 6.790 1.00 95.25 88 GLY A CA 1
ATOM 674 C C . GLY A 1 88 ? -11.431 -3.275 7.484 1.00 95.25 88 GLY A C 1
ATOM 675 O O . GLY A 1 88 ? -11.785 -2.790 8.559 1.00 95.25 88 GLY A O 1
ATOM 676 N N . ALA A 1 89 ? -10.351 -2.843 6.836 1.00 96.31 89 ALA A N 1
ATOM 677 C CA . ALA A 1 89 ? -9.503 -1.753 7.307 1.00 96.31 89 ALA A CA 1
ATOM 678 C C . ALA A 1 89 ? -9.721 -0.488 6.468 1.00 96.31 89 ALA A C 1
ATOM 680 O O . ALA A 1 89 ? -9.551 -0.514 5.251 1.00 96.31 89 ALA A O 1
ATOM 681 N N . THR A 1 90 ? -10.033 0.629 7.117 1.00 97.25 90 THR A N 1
ATOM 682 C CA . THR A 1 90 ? -10.167 1.943 6.477 1.00 97.25 90 THR A CA 1
ATOM 683 C C . THR A 1 90 ? -8.974 2.816 6.833 1.00 97.25 90 THR A C 1
ATOM 685 O O . THR A 1 90 ? -8.580 2.918 7.994 1.00 97.25 90 THR A O 1
ATOM 688 N N . ILE A 1 91 ? -8.384 3.434 5.814 1.00 97.44 91 ILE A N 1
ATOM 689 C CA . ILE A 1 91 ? -7.231 4.320 5.911 1.00 97.44 91 ILE A CA 1
ATOM 690 C C . ILE A 1 91 ? -7.664 5.707 5.453 1.00 97.44 91 ILE A C 1
ATOM 692 O O . ILE A 1 91 ? -7.798 5.977 4.256 1.00 97.44 91 ILE A O 1
ATOM 696 N N . GLU A 1 92 ? -7.843 6.607 6.405 1.00 96.88 92 GLU A N 1
ATOM 697 C CA . GLU A 1 92 ? -8.120 8.009 6.126 1.00 96.88 92 GLU A CA 1
ATOM 698 C C . GLU A 1 92 ? -6.802 8.714 5.829 1.00 96.88 92 GLU A C 1
ATOM 700 O O . GLU A 1 92 ? -5.871 8.668 6.631 1.00 96.88 92 GLU A O 1
ATOM 705 N N . ARG A 1 93 ? -6.689 9.344 4.659 1.00 95.50 93 ARG A N 1
ATOM 706 C CA . ARG A 1 93 ? -5.470 10.030 4.213 1.00 95.50 93 ARG A CA 1
ATOM 707 C C . ARG A 1 93 ? -5.740 11.529 4.173 1.00 95.50 93 ARG A C 1
ATOM 709 O O . ARG A 1 93 ? -6.773 11.960 3.685 1.00 95.50 93 ARG A O 1
ATOM 716 N N . SER A 1 94 ? -4.811 12.344 4.668 1.00 92.00 94 SER A N 1
ATOM 717 C CA . SER A 1 94 ? -5.045 13.795 4.756 1.00 92.00 94 SER A CA 1
ATOM 718 C C . SER A 1 94 ? -4.949 14.519 3.409 1.00 92.00 94 SER A C 1
ATOM 720 O O . SER A 1 94 ? -5.552 15.570 3.232 1.00 92.00 94 SER A O 1
ATOM 722 N N . SER A 1 95 ? -4.155 13.999 2.471 1.00 85.31 95 SER A N 1
ATOM 723 C CA . SER A 1 95 ? -3.876 14.648 1.179 1.00 85.31 95 SER A CA 1
ATOM 724 C C . SER A 1 95 ? -4.447 13.896 -0.024 1.00 85.31 95 SER A C 1
ATOM 726 O O . SER A 1 95 ? -4.131 14.245 -1.156 1.00 85.31 95 SER A O 1
ATOM 728 N N . GLU A 1 96 ? -5.208 12.829 0.214 1.00 92.81 96 GLU A N 1
ATOM 729 C CA . GLU A 1 96 ? -5.758 11.917 -0.793 1.00 92.81 96 GLU A CA 1
ATOM 730 C C . GLU A 1 96 ? -7.078 11.316 -0.277 1.00 92.81 96 GLU A C 1
ATOM 732 O O . GLU A 1 96 ? -7.280 11.293 0.935 1.00 92.81 96 GLU A O 1
ATOM 737 N N . PRO A 1 97 ? -7.967 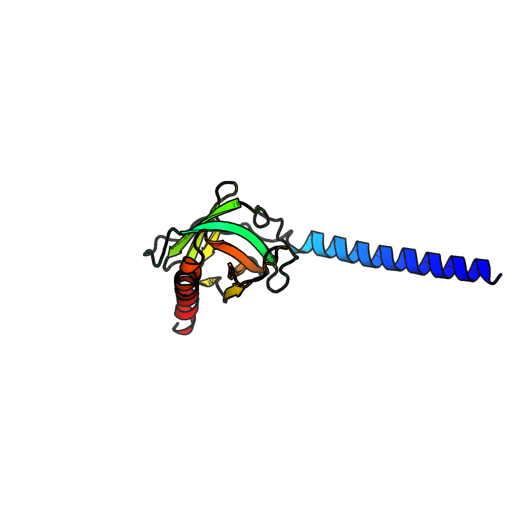10.787 -1.138 1.00 92.62 97 PRO A N 1
ATOM 738 C CA . PRO A 1 97 ? -9.201 10.133 -0.693 1.00 92.62 97 PRO A CA 1
ATOM 739 C C . PRO A 1 97 ? -8.944 8.982 0.287 1.00 92.62 97 PRO A C 1
ATOM 741 O O . PRO A 1 97 ? -7.889 8.342 0.229 1.00 92.62 97 PRO A O 1
ATOM 744 N N . ALA A 1 98 ? -9.911 8.670 1.150 1.00 94.81 98 ALA A N 1
ATOM 745 C CA . ALA A 1 98 ? -9.830 7.486 2.002 1.00 94.81 98 ALA A CA 1
ATOM 746 C C . ALA A 1 98 ? -9.658 6.208 1.161 1.00 94.81 98 ALA A C 1
ATOM 748 O O . ALA A 1 98 ? -10.143 6.114 0.032 1.00 94.81 98 ALA A O 1
ATOM 749 N N . LEU A 1 99 ? -8.924 5.245 1.710 1.00 96.75 99 LEU A N 1
ATOM 750 C CA . LEU A 1 99 ? -8.735 3.922 1.130 1.00 96.75 99 LEU A CA 1
ATOM 751 C C . LEU A 1 99 ? -9.315 2.890 2.087 1.00 96.75 99 LEU A C 1
ATOM 753 O O . LEU A 1 99 ? -8.786 2.703 3.180 1.00 96.75 99 LEU A O 1
ATOM 757 N N . SER A 1 100 ? -10.344 2.182 1.651 1.00 96.62 100 SER A N 1
ATOM 758 C CA . SER A 1 100 ? -10.899 1.054 2.380 1.00 96.62 100 SER A CA 1
ATOM 759 C C . SER A 1 100 ? -10.448 -0.260 1.756 1.00 96.62 100 SER A C 1
ATOM 761 O O . SER A 1 100 ? -10.497 -0.449 0.544 1.00 96.62 100 SER A O 1
ATOM 763 N N . ILE A 1 101 ? -10.003 -1.183 2.599 1.00 96.50 101 ILE A N 1
ATOM 764 C CA . ILE A 1 101 ? -9.591 -2.534 2.233 1.00 96.50 101 ILE A CA 1
ATOM 765 C C . ILE A 1 101 ? -10.621 -3.488 2.844 1.00 96.50 101 ILE A C 1
ATOM 767 O O . ILE A 1 101 ? -10.584 -3.711 4.058 1.00 96.50 101 ILE A O 1
ATOM 771 N N . PRO A 1 102 ? -11.543 -4.048 2.041 1.00 95.75 102 PRO A N 1
ATOM 772 C CA . PRO A 1 102 ? -12.527 -5.005 2.535 1.00 95.75 102 PRO A CA 1
ATOM 773 C C . PRO A 1 102 ? -11.856 -6.249 3.121 1.00 95.75 102 PRO A C 1
ATOM 775 O O . PRO A 1 102 ? -10.873 -6.743 2.562 1.00 95.75 102 PRO A O 1
ATOM 778 N N . ALA A 1 103 ? -12.428 -6.819 4.182 1.00 94.44 103 ALA A N 1
ATOM 779 C CA . ALA A 1 103 ? -11.930 -8.058 4.784 1.00 94.44 103 ALA A CA 1
ATOM 780 C C . ALA A 1 103 ? -11.821 -9.198 3.747 1.00 94.44 103 ALA A C 1
ATOM 782 O O . ALA A 1 103 ? -10.812 -9.897 3.683 1.00 94.44 103 ALA A O 1
ATOM 783 N N . ALA A 1 104 ? -12.791 -9.309 2.830 1.00 92.69 104 ALA A N 1
ATOM 784 C CA . ALA A 1 104 ? -12.788 -10.310 1.755 1.00 92.69 104 ALA A CA 1
ATOM 785 C C . ALA A 1 104 ? -11.637 -10.146 0.733 1.00 92.69 104 ALA A C 1
ATOM 787 O O . ALA A 1 104 ? -11.211 -11.115 0.082 1.00 92.69 104 ALA A O 1
ATOM 788 N N . ALA A 1 105 ? -11.124 -8.923 0.578 1.00 94.81 105 ALA A N 1
ATOM 789 C CA . ALA A 1 105 ? -10.008 -8.606 -0.307 1.00 94.81 105 ALA A CA 1
ATOM 790 C C . ALA A 1 105 ? -8.647 -8.872 0.351 1.00 94.81 105 ALA A C 1
ATOM 792 O O . ALA A 1 105 ? -7.657 -9.040 -0.361 1.00 94.81 105 ALA A O 1
ATOM 793 N N . LEU A 1 106 ? -8.590 -8.949 1.682 1.00 95.44 106 LEU A N 1
ATOM 794 C CA . LEU A 1 106 ? -7.365 -9.177 2.440 1.00 95.44 106 LEU A CA 1
ATOM 795 C C . LEU A 1 106 ? -6.747 -10.549 2.116 1.00 95.44 106 LEU A C 1
ATOM 797 O O . LEU A 1 106 ? -7.451 -11.542 1.908 1.00 95.44 106 LEU A O 1
ATOM 801 N N . ARG A 1 107 ? -5.416 -10.608 2.050 1.00 95.12 107 ARG A N 1
ATOM 802 C CA . ARG A 1 107 ? -4.642 -11.838 1.809 1.00 95.12 107 ARG A CA 1
ATOM 803 C C . ARG A 1 107 ? -3.608 -12.101 2.887 1.00 95.12 107 ARG A C 1
ATOM 805 O O . ARG A 1 107 ? -3.491 -13.229 3.348 1.00 95.12 107 ARG A O 1
ATOM 812 N N . ALA A 1 108 ? -2.874 -11.074 3.300 1.00 94.75 108 ALA A N 1
ATOM 813 C CA . ALA A 1 108 ? -1.872 -11.204 4.345 1.00 94.75 108 ALA A CA 1
ATOM 814 C C . ALA A 1 108 ? -1.633 -9.873 5.052 1.00 94.75 108 ALA A C 1
ATOM 816 O O . ALA A 1 108 ? -1.882 -8.800 4.505 1.00 94.75 108 ALA A O 1
ATOM 817 N N . VAL A 1 109 ? -1.101 -9.949 6.268 1.00 96.62 109 VAL A N 1
ATOM 818 C CA . VAL A 1 109 ? -0.656 -8.786 7.035 1.00 96.62 109 VAL A CA 1
ATOM 819 C C . VAL A 1 109 ? 0.682 -9.123 7.661 1.00 96.62 109 VAL A C 1
ATOM 821 O O . VAL A 1 109 ? 0.814 -10.139 8.343 1.00 96.62 109 VAL A O 1
ATOM 824 N N . ARG A 1 110 ? 1.679 -8.267 7.449 1.00 95.75 110 ARG A N 1
ATOM 825 C CA . ARG A 1 110 ? 3.030 -8.468 7.979 1.00 95.75 110 ARG A CA 1
ATOM 826 C C . ARG A 1 110 ? 3.639 -7.167 8.467 1.00 95.75 110 ARG A C 1
ATOM 828 O O . ARG A 1 110 ? 3.237 -6.085 8.045 1.00 95.75 110 ARG A O 1
ATOM 835 N N . ILE A 1 111 ? 4.638 -7.289 9.333 1.00 97.06 111 ILE A N 1
ATOM 836 C CA . ILE A 1 111 ? 5.502 -6.171 9.701 1.00 97.06 111 ILE A CA 1
ATOM 837 C C . ILE A 1 111 ? 6.814 -6.328 8.939 1.00 97.06 111 ILE A C 1
ATOM 839 O O . ILE A 1 111 ? 7.434 -7.388 8.980 1.00 97.06 111 ILE A O 1
ATOM 843 N N . ASP A 1 112 ? 7.244 -5.270 8.263 1.00 96.12 112 ASP A N 1
ATOM 844 C CA . ASP A 1 112 ? 8.462 -5.262 7.460 1.00 96.12 112 ASP A CA 1
ATOM 845 C C . ASP A 1 112 ? 9.292 -3.995 7.720 1.00 96.12 112 ASP A C 1
ATOM 847 O O . ASP A 1 112 ? 8.858 -3.027 8.354 1.00 96.12 112 ASP A O 1
ATOM 851 N N . ARG A 1 113 ? 10.533 -4.010 7.242 1.00 95.00 113 ARG A N 1
ATOM 852 C CA . ARG A 1 113 ? 11.478 -2.891 7.278 1.00 95.00 113 ARG A CA 1
ATOM 853 C C . ARG A 1 113 ? 11.574 -2.148 5.946 1.00 95.00 113 ARG A C 1
ATOM 855 O O . ARG A 1 113 ? 12.200 -1.092 5.904 1.00 95.00 113 ARG A O 1
ATOM 862 N N . ALA A 1 114 ? 11.025 -2.698 4.862 1.00 94.94 114 ALA A N 1
ATOM 863 C CA . ALA A 1 114 ? 11.064 -2.094 3.534 1.00 94.94 114 ALA A CA 1
ATOM 864 C C . ALA A 1 114 ? 9.663 -2.004 2.928 1.00 94.94 114 ALA A C 1
ATOM 866 O O . ALA A 1 114 ? 8.927 -2.983 2.902 1.00 94.94 114 ALA A O 1
ATOM 867 N N . ALA A 1 115 ? 9.293 -0.817 2.453 1.00 94.62 115 ALA A N 1
ATOM 868 C CA . ALA A 1 115 ? 8.016 -0.582 1.797 1.00 94.62 115 ALA A CA 1
ATOM 869 C C . ALA A 1 115 ? 8.060 0.671 0.917 1.00 94.62 115 ALA A C 1
ATOM 871 O O . ALA A 1 115 ? 8.673 1.678 1.283 1.00 94.62 115 ALA A O 1
ATOM 872 N N . ALA A 1 116 ? 7.378 0.624 -0.230 1.00 92.56 116 ALA A N 1
ATOM 873 C CA . ALA A 1 116 ? 7.187 1.756 -1.138 1.00 92.56 116 ALA A CA 1
ATOM 874 C C . ALA A 1 116 ? 8.482 2.555 -1.415 1.00 92.56 116 ALA A C 1
ATOM 876 O O . ALA A 1 116 ? 8.530 3.774 -1.268 1.00 92.56 116 ALA A O 1
ATOM 877 N N . GLY A 1 117 ? 9.580 1.893 -1.768 1.00 92.06 117 GLY A N 1
ATOM 878 C CA . GLY A 1 117 ? 10.854 2.558 -2.059 1.00 92.06 117 GLY A CA 1
ATOM 879 C C . GLY A 1 117 ? 11.597 3.150 -0.858 1.00 92.06 117 GLY A C 1
ATOM 880 O O . GLY A 1 117 ? 12.621 3.799 -1.055 1.00 92.06 117 GLY A O 1
ATOM 881 N N . LYS A 1 118 ? 11.152 2.904 0.384 1.00 92.56 118 LYS A N 1
ATOM 882 C CA . LYS A 1 118 ? 11.923 3.213 1.597 1.00 92.56 118 LYS A CA 1
ATOM 883 C C . LYS A 1 118 ? 12.250 1.958 2.406 1.00 92.56 118 LYS A C 1
ATOM 885 O O . LYS A 1 118 ? 11.371 1.146 2.667 1.00 92.56 118 LYS A O 1
ATOM 890 N N . ALA A 1 119 ? 13.502 1.838 2.843 1.00 94.12 119 ALA A N 1
ATOM 891 C CA . ALA A 1 119 ? 13.952 0.805 3.770 1.00 94.12 119 ALA A CA 1
ATOM 892 C C . ALA A 1 119 ? 14.544 1.436 5.035 1.00 94.12 119 ALA A C 1
ATOM 894 O O . ALA A 1 119 ? 15.185 2.488 4.980 1.00 94.12 119 ALA A O 1
ATOM 895 N N . VAL A 1 120 ? 14.323 0.792 6.176 1.00 94.06 120 VAL A N 1
ATOM 896 C CA . VAL A 1 120 ? 14.855 1.178 7.487 1.00 94.06 120 VAL A CA 1
ATOM 897 C C . VAL A 1 120 ? 15.577 0.003 8.141 1.00 94.06 120 VAL A C 1
ATOM 899 O O . VAL A 1 120 ? 15.504 -1.141 7.695 1.00 94.06 120 VAL A O 1
ATOM 902 N N . ARG A 1 121 ? 16.322 0.285 9.213 1.00 94.06 121 ARG A N 1
ATOM 903 C CA . ARG A 1 121 ? 17.125 -0.727 9.913 1.00 94.06 121 ARG A CA 1
ATOM 904 C C . ARG A 1 121 ? 16.274 -1.733 10.694 1.00 94.06 121 ARG A C 1
ATOM 906 O O . ARG A 1 121 ? 16.661 -2.895 10.803 1.00 94.06 121 ARG A O 1
ATOM 913 N N . ARG A 1 122 ? 15.157 -1.291 11.275 1.00 94.12 122 ARG A N 1
ATOM 914 C CA . ARG A 1 122 ? 14.251 -2.107 12.097 1.00 94.12 122 ARG A CA 1
ATOM 915 C C . ARG A 1 122 ? 12.881 -2.215 11.419 1.00 94.12 122 ARG A C 1
ATOM 917 O O . ARG A 1 122 ? 12.519 -1.297 10.691 1.00 94.12 122 ARG A O 1
ATOM 924 N N . PRO A 1 123 ? 12.133 -3.308 11.633 1.00 94.62 123 PRO A N 1
ATOM 925 C CA . PRO A 1 123 ? 10.773 -3.425 11.123 1.00 94.62 123 PRO A CA 1
ATOM 926 C C . PRO A 1 123 ? 9.874 -2.363 11.773 1.00 94.62 123 PRO A C 1
ATOM 928 O O . PRO A 1 123 ? 9.741 -2.299 12.995 1.00 94.62 123 PRO A O 1
ATOM 931 N N . GLU A 1 124 ? 9.307 -1.493 10.944 1.00 96.19 124 GLU A N 1
ATOM 932 C CA . GLU A 1 124 ? 8.510 -0.330 11.366 1.00 96.19 124 GLU A CA 1
ATOM 933 C C . GLU A 1 124 ? 7.251 -0.144 10.511 1.00 96.19 124 GLU A C 1
ATOM 935 O O . GLU A 1 124 ? 6.473 0.781 10.751 1.00 96.19 124 GLU A O 1
ATOM 940 N N . TYR A 1 125 ? 7.059 -0.979 9.490 1.00 96.81 125 TYR A N 1
ATOM 941 C CA . TYR A 1 125 ? 5.986 -0.824 8.520 1.00 96.81 125 TYR A CA 1
ATOM 942 C C . TYR A 1 125 ? 4.991 -1.958 8.665 1.00 96.81 125 TYR A C 1
ATOM 944 O O . TYR A 1 125 ? 5.373 -3.121 8.600 1.00 96.81 125 TYR A O 1
ATOM 952 N N . LEU A 1 126 ? 3.718 -1.611 8.824 1.00 97.62 126 LEU A N 1
ATOM 953 C CA . LEU A 1 126 ? 2.616 -2.537 8.625 1.00 97.62 126 LEU A CA 1
ATOM 954 C C . LEU A 1 126 ? 2.353 -2.624 7.124 1.00 97.62 126 LEU A C 1
ATOM 956 O O . LEU A 1 126 ? 2.064 -1.604 6.496 1.00 97.62 126 LEU A O 1
ATOM 960 N N . ILE A 1 127 ? 2.452 -3.821 6.560 1.00 97.56 127 ILE A N 1
ATOM 961 C CA . ILE A 1 127 ? 2.101 -4.094 5.169 1.00 97.56 127 ILE A CA 1
ATOM 962 C C . ILE A 1 127 ? 0.849 -4.957 5.150 1.00 97.56 127 ILE A C 1
ATOM 964 O O . ILE A 1 127 ? 0.828 -6.053 5.712 1.00 97.56 127 ILE A O 1
ATOM 968 N N . ILE A 1 128 ? -0.177 -4.441 4.485 1.00 97.56 128 ILE A N 1
ATOM 969 C CA . ILE A 1 128 ? -1.455 -5.098 4.252 1.00 97.56 128 ILE A CA 1
ATOM 970 C C . ILE A 1 128 ? -1.468 -5.537 2.790 1.00 97.56 128 ILE A C 1
ATOM 972 O O . ILE A 1 128 ? -1.469 -4.688 1.898 1.00 97.56 128 ILE A O 1
ATOM 976 N N . THR A 1 129 ? -1.457 -6.845 2.552 1.00 97.12 129 THR A N 1
ATOM 977 C CA . THR A 1 129 ? -1.572 -7.440 1.217 1.00 97.12 129 THR A CA 1
ATOM 978 C C . THR A 1 129 ? -3.033 -7.751 0.927 1.00 97.12 129 THR A C 1
ATOM 980 O O . THR A 1 129 ? -3.709 -8.398 1.732 1.00 97.12 129 THR A O 1
ATOM 983 N N . TRP A 1 130 ? -3.528 -7.289 -0.216 1.00 96.94 130 TRP A N 1
ATOM 984 C CA . TRP A 1 130 ? -4.934 -7.380 -0.602 1.00 96.94 130 TRP A CA 1
ATOM 985 C C . TRP A 1 130 ? -5.094 -7.432 -2.122 1.00 96.94 130 TRP A C 1
ATOM 987 O O . TRP A 1 130 ? -4.207 -7.019 -2.866 1.00 96.94 130 TRP A O 1
ATOM 997 N N . VAL A 1 131 ? -6.225 -7.961 -2.589 1.00 95.69 131 VAL A N 1
ATOM 998 C CA . VAL A 1 131 ? -6.541 -8.075 -4.018 1.00 95.69 131 VAL A CA 1
ATOM 999 C C . VAL A 1 131 ? -7.587 -7.047 -4.418 1.00 95.69 131 VAL A C 1
ATOM 1001 O O . VAL A 1 131 ? -8.640 -6.958 -3.793 1.00 95.69 131 VAL A O 1
ATOM 1004 N N . HIS A 1 132 ? -7.334 -6.326 -5.509 1.00 95.12 132 HIS A N 1
ATOM 1005 C CA . HIS A 1 132 ? -8.269 -5.359 -6.077 1.00 95.12 132 HIS A CA 1
ATOM 1006 C C . HIS A 1 132 ? -8.170 -5.311 -7.594 1.00 95.12 132 HIS A C 1
ATOM 1008 O O . HIS A 1 132 ? -7.077 -5.199 -8.145 1.00 95.12 132 HIS A O 1
ATOM 1014 N N . GLY A 1 133 ? -9.308 -5.421 -8.283 1.00 91.25 133 GLY A N 1
ATOM 1015 C CA . GLY A 1 133 ? -9.349 -5.391 -9.749 1.00 91.25 133 GLY A CA 1
ATOM 1016 C C . GLY A 1 133 ? -8.460 -6.435 -10.436 1.00 91.25 133 GLY A C 1
ATOM 1017 O O . GLY A 1 133 ? -7.935 -6.165 -11.508 1.00 91.25 133 GLY A O 1
ATOM 1018 N N . GLY A 1 134 ? -8.232 -7.589 -9.799 1.00 90.56 134 GLY A N 1
ATOM 1019 C CA . GLY A 1 134 ? -7.334 -8.637 -10.300 1.00 90.56 134 GLY A CA 1
ATOM 1020 C C . GLY A 1 134 ? -5.847 -8.429 -9.987 1.00 90.56 134 GLY A C 1
ATOM 1021 O O . GLY A 1 134 ? -5.035 -9.279 -10.341 1.00 90.56 134 GLY A O 1
ATOM 1022 N N . TYR A 1 135 ? -5.482 -7.346 -9.298 1.00 92.25 135 TYR A N 1
ATOM 1023 C CA . TYR A 1 135 ? -4.114 -7.073 -8.864 1.00 92.25 135 TYR A CA 1
ATOM 1024 C C . TYR A 1 135 ? -3.929 -7.422 -7.395 1.00 92.25 135 TYR A C 1
ATOM 1026 O O . TYR A 1 135 ? -4.772 -7.080 -6.569 1.00 92.25 135 TYR A O 1
ATOM 1034 N N . GLU A 1 136 ? -2.801 -8.039 -7.060 1.00 94.88 136 GLU A N 1
ATOM 1035 C CA . GLU A 1 136 ? -2.366 -8.199 -5.676 1.00 94.88 136 GLU A CA 1
ATOM 1036 C C . GLU A 1 136 ? -1.457 -7.030 -5.286 1.00 94.88 136 GLU A C 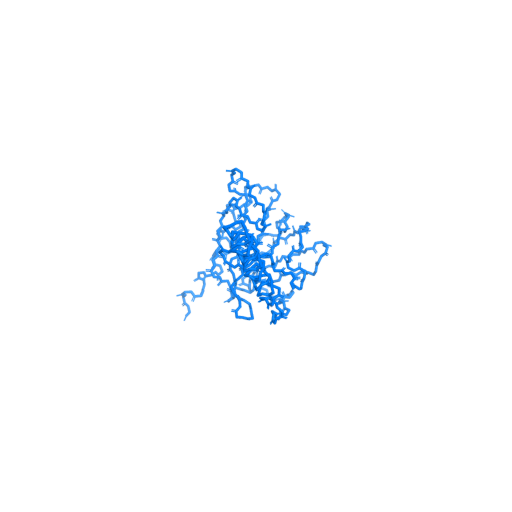1
ATOM 1038 O O . GLU A 1 136 ? -0.451 -6.744 -5.945 1.00 94.88 136 GLU A O 1
ATOM 1043 N N . LEU A 1 137 ? -1.847 -6.318 -4.234 1.00 96.38 137 LEU A N 1
ATOM 1044 C CA . LEU A 1 137 ? -1.306 -5.026 -3.841 1.00 96.38 137 LEU A CA 1
ATOM 1045 C C . LEU A 1 137 ? -0.831 -5.062 -2.391 1.00 96.38 137 LEU A C 1
ATOM 1047 O O . LEU A 1 137 ? -1.488 -5.639 -1.530 1.00 96.38 137 LEU A O 1
ATOM 1051 N N . ASP A 1 138 ? 0.270 -4.371 -2.113 1.00 97.62 138 ASP A N 1
ATOM 1052 C CA . ASP A 1 138 ? 0.807 -4.164 -0.773 1.00 97.62 138 ASP A CA 1
ATOM 1053 C C . ASP A 1 138 ? 0.605 -2.700 -0.371 1.00 97.62 138 ASP A C 1
ATOM 1055 O O . ASP A 1 138 ? 1.260 -1.802 -0.899 1.00 97.62 138 ASP A O 1
ATOM 1059 N N . THR A 1 139 ? -0.294 -2.442 0.577 1.00 97.75 139 THR A N 1
ATOM 1060 C CA . THR A 1 139 ? -0.480 -1.116 1.177 1.00 97.75 139 THR A CA 1
ATOM 1061 C C . THR A 1 139 ? 0.341 -1.008 2.450 1.00 97.75 139 THR A C 1
ATOM 1063 O O . THR A 1 139 ? 0.175 -1.809 3.369 1.00 97.75 139 THR A O 1
ATOM 1066 N N . ALA A 1 140 ? 1.212 -0.002 2.522 1.00 97.44 140 ALA A N 1
ATOM 1067 C CA . ALA A 1 140 ? 2.132 0.151 3.638 1.00 97.44 140 ALA A CA 1
ATOM 1068 C C . ALA A 1 140 ? 1.850 1.395 4.489 1.00 97.44 140 ALA A C 1
ATOM 1070 O O . ALA A 1 140 ? 1.740 2.517 3.979 1.00 97.44 140 ALA A O 1
ATOM 1071 N N . LEU A 1 141 ? 1.819 1.200 5.808 1.00 97.44 141 LEU A N 1
ATOM 1072 C CA . LEU A 1 141 ? 1.672 2.256 6.806 1.00 97.44 141 LEU A CA 1
ATOM 1073 C C . LEU A 1 141 ? 2.791 2.194 7.841 1.00 97.44 141 LEU A C 1
ATOM 1075 O O . LEU A 1 141 ? 3.282 1.126 8.199 1.00 97.44 141 LEU A O 1
ATOM 1079 N N . ARG A 1 142 ? 3.158 3.358 8.369 1.00 97.12 142 ARG A N 1
ATOM 1080 C CA . ARG A 1 142 ? 4.033 3.495 9.534 1.00 97.12 142 ARG A CA 1
ATOM 1081 C C . ARG A 1 142 ? 3.263 4.216 10.642 1.00 97.12 142 ARG A C 1
ATOM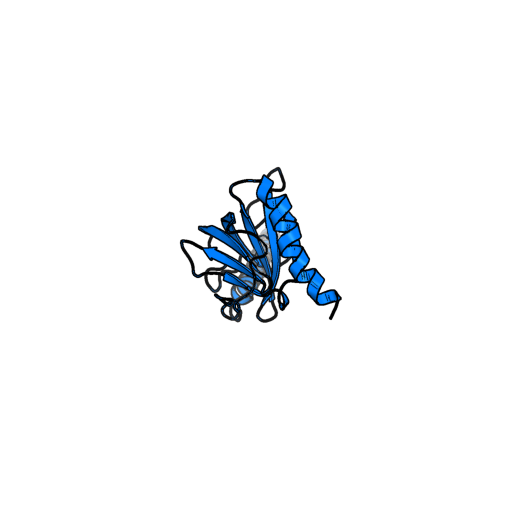 1083 O O . ARG A 1 142 ? 3.093 5.430 10.519 1.00 97.12 142 ARG A O 1
ATOM 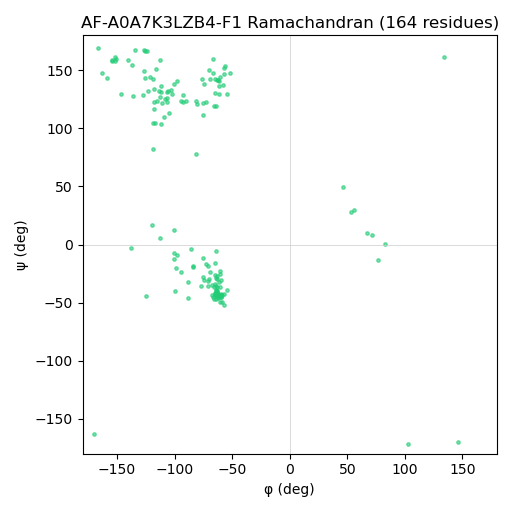1090 N N . PRO A 1 143 ? 2.801 3.526 11.693 1.00 96.94 143 PRO A N 1
ATOM 1091 C CA . PRO A 1 143 ? 2.201 4.174 12.858 1.00 96.94 143 PRO A CA 1
ATOM 1092 C C . PRO A 1 143 ? 3.161 5.182 13.501 1.00 96.94 143 PRO A C 1
ATOM 1094 O O . PRO A 1 143 ? 4.382 5.032 13.402 1.00 96.94 143 PRO A O 1
ATOM 1097 N N . HIS A 1 144 ? 2.630 6.212 14.160 1.00 96.75 144 HIS A N 1
ATOM 1098 C CA . HIS A 1 144 ? 3.467 7.165 14.898 1.00 96.75 144 HIS A CA 1
ATOM 1099 C C . HIS A 1 144 ? 4.162 6.511 16.094 1.00 96.75 144 HIS A C 1
ATOM 1101 O O . HIS A 1 144 ? 5.318 6.830 16.374 1.00 96.75 144 HIS A O 1
ATO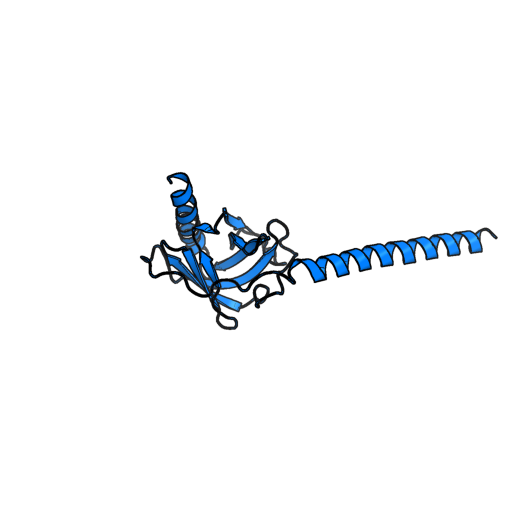M 1107 N N . GLN A 1 145 ? 3.484 5.580 16.769 1.00 95.31 145 GLN A N 1
ATOM 1108 C CA . GLN A 1 145 ? 4.039 4.825 17.886 1.00 95.31 145 GLN A CA 1
ATOM 1109 C C . GLN A 1 145 ? 4.331 3.398 17.423 1.00 95.31 145 GLN A C 1
ATOM 1111 O O . GLN A 1 145 ? 3.453 2.680 16.953 1.00 95.31 145 GLN A O 1
ATOM 1116 N N . GLN A 1 146 ? 5.583 2.958 17.555 1.00 91.81 146 GLN A N 1
ATOM 1117 C CA . GLN A 1 146 ? 5.986 1.630 17.081 1.00 91.81 146 GLN A CA 1
ATOM 1118 C C . GLN A 1 146 ? 5.266 0.494 17.829 1.00 91.81 146 GLN A C 1
ATOM 1120 O O . GLN A 1 146 ? 5.022 -0.562 17.249 1.00 91.81 146 GLN A O 1
ATOM 1125 N N . SER A 1 147 ? 4.886 0.724 19.089 1.00 93.69 147 SER A N 1
ATOM 1126 C CA . SER A 1 147 ? 4.086 -0.203 19.896 1.00 93.69 147 SER A CA 1
ATOM 1127 C C . SER A 1 147 ? 2.713 -0.500 19.298 1.00 93.69 147 SER A C 1
ATOM 1129 O O . SER A 1 147 ? 2.159 -1.552 19.588 1.00 93.69 147 SER A O 1
ATOM 1131 N N . ASP A 1 148 ? 2.173 0.367 18.438 1.00 95.62 148 ASP A N 1
ATOM 1132 C CA . ASP A 1 148 ? 0.869 0.123 17.818 1.00 95.62 148 ASP A CA 1
ATOM 1133 C C . ASP A 1 148 ? 0.921 -1.028 16.811 1.00 95.62 148 ASP A C 1
ATOM 1135 O O . ASP A 1 148 ? -0.090 -1.686 16.578 1.00 95.62 148 ASP A O 1
ATOM 1139 N N . LEU A 1 149 ? 2.097 -1.335 16.246 1.00 94.50 149 LEU A N 1
ATOM 1140 C CA . LEU A 1 149 ? 2.259 -2.430 15.285 1.00 94.50 149 LEU A CA 1
ATOM 1141 C C . LEU A 1 149 ? 1.888 -3.792 15.882 1.00 94.50 149 LEU A C 1
ATOM 1143 O O . LEU A 1 149 ? 1.310 -4.618 15.179 1.00 94.50 149 LEU A O 1
ATOM 1147 N N . THR A 1 150 ? 2.184 -4.022 17.165 1.00 93.69 150 THR A N 1
ATOM 1148 C CA . THR A 1 150 ? 1.889 -5.299 17.836 1.00 93.69 150 THR A CA 1
ATOM 1149 C C . THR A 1 150 ? 0.401 -5.496 18.107 1.00 93.69 150 THR A C 1
ATOM 1151 O O . THR A 1 150 ? -0.015 -6.625 18.338 1.00 93.69 150 THR A O 1
ATOM 1154 N N . ARG A 1 151 ? -0.404 -4.426 18.052 1.00 94.50 151 ARG A N 1
ATOM 1155 C CA . ARG A 1 151 ? -1.870 -4.480 18.170 1.00 94.50 151 ARG A CA 1
ATOM 1156 C C . ARG A 1 151 ? -2.557 -4.425 16.807 1.00 94.50 151 ARG A C 1
ATOM 1158 O O . ARG A 1 151 ? -3.490 -5.180 16.566 1.00 94.50 151 ARG A O 1
ATOM 1165 N N . LEU A 1 152 ? -2.056 -3.590 15.895 1.00 94.50 152 LEU A N 1
ATOM 1166 C CA . LEU A 1 152 ? -2.580 -3.468 14.535 1.00 94.50 152 LEU A CA 1
ATOM 1167 C C . LEU A 1 152 ? -2.420 -4.759 13.738 1.00 94.50 152 LEU A C 1
ATOM 1169 O O . LEU A 1 152 ? -3.368 -5.189 13.091 1.00 94.50 152 LEU A O 1
ATOM 1173 N N . GLN A 1 153 ? -1.237 -5.380 13.765 1.00 95.94 153 GLN A N 1
ATOM 1174 C CA . GLN A 1 153 ? -0.988 -6.586 12.978 1.00 95.94 153 GLN A CA 1
ATOM 1175 C C . GLN A 1 153 ? -1.987 -7.713 13.291 1.00 95.94 153 GLN A C 1
ATOM 1177 O O . GLN A 1 153 ? -2.608 -8.187 12.337 1.00 95.94 153 GLN A O 1
ATOM 1182 N N . PRO A 1 154 ? -2.208 -8.123 14.557 1.00 95.19 154 PRO A N 1
ATOM 1183 C CA . PRO A 1 154 ? -3.185 -9.166 14.851 1.00 95.19 154 PRO A CA 1
ATOM 1184 C C . PRO A 1 154 ? -4.626 -8.718 14.579 1.00 95.19 154 PRO A C 1
ATOM 1186 O O . PRO A 1 154 ? -5.404 -9.531 14.094 1.00 95.19 154 PRO A O 1
ATOM 1189 N N . ALA A 1 155 ? -4.971 -7.443 14.808 1.00 94.06 155 ALA A N 1
ATOM 1190 C CA . ALA A 1 155 ? -6.312 -6.922 14.529 1.00 94.06 155 ALA A CA 1
ATOM 1191 C C . ALA A 1 155 ? -6.674 -6.969 13.035 1.00 94.06 155 ALA A C 1
ATOM 1193 O O . ALA A 1 155 ? -7.799 -7.301 12.686 1.00 94.06 155 ALA A O 1
ATOM 1194 N N . VAL A 1 156 ? -5.736 -6.665 12.131 1.00 93.44 156 VAL A N 1
ATOM 1195 C CA . VAL A 1 156 ? -5.991 -6.828 10.688 1.00 93.44 156 VAL A CA 1
ATOM 1196 C C . VAL A 1 156 ? -5.904 -8.306 10.289 1.00 93.44 156 VAL A C 1
ATOM 1198 O O . VAL A 1 156 ? -6.666 -8.758 9.442 1.00 93.44 156 VAL A O 1
ATOM 1201 N N . ALA A 1 157 ? -5.009 -9.091 10.899 1.00 92.81 157 ALA A N 1
ATOM 1202 C CA . ALA A 1 157 ? -4.876 -10.515 10.588 1.00 92.81 157 ALA A CA 1
ATOM 1203 C C . ALA A 1 157 ? -6.128 -11.334 10.958 1.00 92.81 157 ALA A C 1
ATOM 1205 O O . ALA A 1 157 ? -6.470 -12.266 10.228 1.00 92.81 157 ALA A O 1
ATOM 1206 N N . SER A 1 158 ? -6.838 -10.982 12.037 1.00 91.44 158 SER A N 1
ATOM 1207 C CA . SER A 1 158 ? -8.072 -11.671 12.442 1.00 91.44 158 SER A CA 1
ATOM 1208 C C . SER A 1 158 ? -9.188 -11.552 11.399 1.00 91.44 158 SER A C 1
ATOM 1210 O O . SER A 1 158 ? -9.946 -12.505 11.230 1.00 91.44 158 SER A O 1
ATOM 1212 N N . LEU A 1 159 ? -9.225 -10.457 10.628 1.00 88.62 159 LEU A N 1
ATOM 1213 C CA . LEU A 1 159 ? -10.170 -10.271 9.519 1.00 88.62 159 LEU A CA 1
ATOM 1214 C C . LEU A 1 159 ? -9.977 -11.310 8.407 1.00 88.62 159 LEU A C 1
ATOM 1216 O O . LEU A 1 159 ? -10.940 -11.782 7.813 1.00 88.62 159 LEU A O 1
ATOM 1220 N N . GLY A 1 160 ? -8.725 -11.687 8.130 1.00 76.88 160 GLY A N 1
ATOM 1221 C CA . GLY A 1 160 ? -8.408 -12.719 7.140 1.00 76.88 160 GLY A CA 1
ATOM 1222 C C . GLY A 1 160 ? -8.722 -14.129 7.641 1.00 76.88 160 GLY A C 1
ATOM 1223 O O . GLY A 1 160 ? -9.079 -14.998 6.848 1.00 76.88 160 GLY A O 1
ATOM 1224 N N . ALA A 1 161 ? -8.625 -14.351 8.955 1.00 66.00 161 ALA A N 1
ATOM 1225 C CA . ALA A 1 161 ? -8.916 -15.638 9.579 1.00 66.00 161 ALA A CA 1
ATOM 1226 C C . ALA A 1 161 ? -10.416 -15.978 9.578 1.00 66.00 161 ALA A C 1
ATOM 1228 O O . ALA A 1 161 ? -10.754 -17.151 9.453 1.00 66.00 161 ALA A O 1
ATOM 1229 N N . HIS A 1 162 ? -11.308 -14.980 9.649 1.00 58.66 162 HIS A N 1
ATOM 1230 C CA . HIS A 1 162 ? -12.763 -15.201 9.579 1.00 58.66 162 HIS A CA 1
ATOM 1231 C C . HIS A 1 162 ? -13.204 -15.859 8.260 1.00 58.66 162 HIS A C 1
ATOM 1233 O O . HIS A 1 162 ? -14.166 -16.613 8.247 1.00 58.66 162 HIS A O 1
ATOM 1239 N N . ARG A 1 163 ? -12.436 -15.688 7.177 1.00 58.81 163 ARG A N 1
ATOM 1240 C CA . ARG A 1 163 ? -12.673 -16.354 5.887 1.00 58.81 163 ARG A CA 1
ATOM 1241 C C . ARG A 1 163 ? -12.390 -17.860 5.904 1.00 58.81 163 ARG A C 1
ATOM 1243 O O . ARG A 1 163 ? -12.958 -18.585 5.106 1.00 58.81 163 ARG A O 1
ATOM 1250 N N . ALA A 1 164 ? -11.460 -18.340 6.732 1.00 51.31 164 ALA A N 1
ATOM 1251 C CA . ALA A 1 164 ? -11.091 -19.760 6.723 1.00 51.31 164 ALA A CA 1
ATOM 1252 C C . ALA A 1 164 ? -12.151 -20.657 7.390 1.00 51.31 164 ALA A C 1
ATOM 1254 O O . ALA A 1 164 ? -12.050 -21.878 7.298 1.00 51.31 164 ALA A O 1
ATOM 1255 N N . ALA A 1 165 ? -13.116 -20.052 8.088 1.00 47.47 165 ALA A N 1
ATOM 1256 C CA . ALA A 1 165 ? -14.160 -20.739 8.839 1.00 47.47 165 ALA A CA 1
ATOM 1257 C C . ALA A 1 165 ? -15.517 -20.809 8.105 1.00 47.47 165 ALA A C 1
ATOM 1259 O O . ALA A 1 165 ? -16.407 -21.503 8.592 1.00 47.47 165 ALA A O 1
ATOM 1260 N N . GLU A 1 166 ? -15.661 -20.126 6.962 1.00 42.31 166 GLU A N 1
ATOM 1261 C CA . GLU A 1 166 ? -16.837 -20.156 6.071 1.00 42.31 166 GLU A CA 1
ATOM 1262 C C . GLU A 1 166 ? -16.552 -20.973 4.803 1.00 42.31 166 GLU A C 1
ATOM 1264 O O . GLU A 1 166 ? -17.449 -21.743 4.389 1.00 42.31 166 GLU A O 1
#

pLDDT: mean 91.26, std 9.33, range [42.31, 97.75]

Solvent-accessible surface area (backbone atoms only — not comparable to full-atom values): 8934 Å² total; per-residue (Å²): 109,73,65,59,52,51,51,52,52,50,52,51,52,53,52,50,52,49,53,53,50,50,53,51,51,54,53,58,73,54,72,52,72,79,55,61,83,74,48,56,67,72,70,92,57,62,79,73,47,70,77,43,56,27,34,35,49,15,24,12,40,54,99,36,42,71,48,54,35,73,53,91,59,40,38,58,62,37,53,25,33,41,32,33,30,69,47,21,40,39,34,44,38,80,84,48,78,42,43,29,45,45,24,89,34,43,75,47,60,47,75,33,34,63,47,48,74,45,74,54,97,56,71,60,28,45,34,42,29,31,52,55,77,91,39,55,30,27,40,29,33,31,55,73,50,74,75,50,51,76,54,49,46,56,61,58,40,51,43,47,53,61,63,79,80,112

Secondary structure (DSSP, 8-state):
-HHHHHHHHHHHHHHHHHHHHHHHHHHHHHTTTTPPPPPS------EEEEEEEEEEEEEEETT-TT-B--GGGTT--EEEEEEEETTEEEEEESSS--EEEEGGGEEEEEEESEETTEE-SS--EEEEEEEETTEEEEEEEEESSGGGHHHHHHHHHHHHHGGGG-

Sequence (166 aa):
MRTVLAVLILALVLVGSYLLMWRGWRRRASRHRDLPEPPRELPPAESVFGPVAGTYLGTTTSGDWLDRVVAHGLGRRGAASITVTEAGATIERSSEPALSIPAAALRAVRIDRAAAGKAVRRPEYLIITWVHGGYELDTALRPHQQSDLTRLQPAVASLGAHRAAE